Protein AF-A0A8H5GUL9-F1 (afdb_monomer_lite)

Radius of gyration: 22.12 Å; chains: 1; bounding box: 79×26×54 Å

Secondary structure (DSSP, 8-state):
----PPPPPP-----HHHHHHHHHHHHHHHHHHHHHHHHHHHHHHHH-TTS-HHHHHHHHHHHHHHHHHHHHHHHHHHHHHHHHHT--TT-HHHHHHHHHHHHHHHHHHHHHHHHHHHHHHHHHHHHT--

Foldseek 3Di:
DDDDDDDDDDPPDPPVLPVVLVVLVVVLVVLLVVLVVLLVLLVVLCPDPLQDPVLNVLSVVLNVVSVVLNVLSVVLSVQLNVLSVPDDVVCVVVSVVSNVVSVVSNVVSVVSNVVSVVSSVVSVVVSVVD

Sequence (130 aa):
MSNVVPGPPFPSEDEPGSSSLSKIQSAEAGYNAICTQALDTIRTFLDQPELDASGRDELRRIFPMIEEQRDKILAAVAEAADTLESEDPKETAASNQAYMDTLNKFTETVQELDKHLMVLTEVVARSRTV

pLDDT: mean 72.21, std 14.22, range [39.81, 89.44]

Organism: NCBI:txid182062

Structure (mmCIF, N/CA/C/O backbone):
data_AF-A0A8H5GUL9-F1
#
_entry.id   AF-A0A8H5GUL9-F1
#
loop_
_atom_site.group_PDB
_atom_site.id
_atom_site.type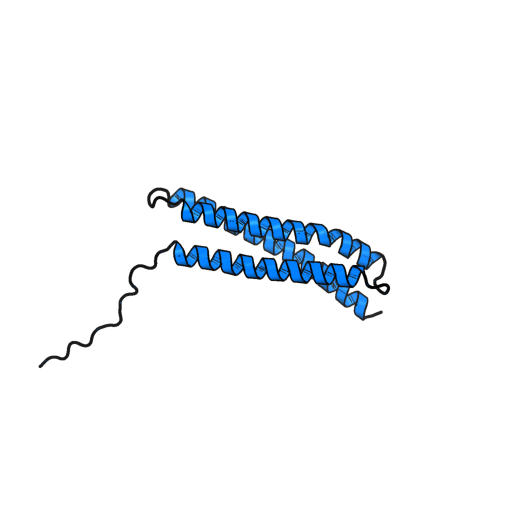_symbol
_atom_site.label_atom_id
_atom_site.label_alt_id
_atom_site.label_comp_id
_atom_site.label_asym_id
_atom_site.label_entity_id
_atom_site.label_seq_id
_atom_site.pdbx_PDB_ins_code
_atom_site.Cartn_x
_atom_site.Cartn_y
_atom_site.Cartn_z
_atom_site.occupancy
_atom_site.B_iso_or_equiv
_atom_site.auth_seq_id
_atom_site.auth_comp_id
_atom_site.auth_asym_id
_atom_site.auth_atom_id
_atom_site.pdbx_PDB_model_num
ATOM 1 N N . MET A 1 1 ? 61.966 -16.864 -10.738 1.00 42.00 1 MET A N 1
ATOM 2 C CA . MET A 1 1 ? 60.624 -17.455 -10.558 1.00 42.00 1 MET A CA 1
ATOM 3 C C . MET A 1 1 ? 59.737 -16.353 -10.000 1.00 42.00 1 MET A C 1
ATOM 5 O O . MET A 1 1 ? 59.867 -16.042 -8.825 1.00 42.00 1 MET A O 1
ATOM 9 N N . SER A 1 2 ? 58.959 -15.677 -10.848 1.00 41.12 2 SER A N 1
ATOM 10 C CA . SER A 1 2 ? 58.078 -14.579 -10.428 1.00 41.12 2 SER A CA 1
ATOM 11 C C . SER A 1 2 ? 56.661 -15.123 -10.285 1.00 41.12 2 SER A C 1
ATOM 13 O O . SER A 1 2 ? 56.060 -15.525 -11.278 1.00 41.12 2 SER A O 1
ATOM 15 N N . ASN A 1 3 ? 56.160 -15.173 -9.050 1.00 48.09 3 ASN A N 1
ATOM 16 C CA . ASN A 1 3 ? 54.764 -15.485 -8.765 1.00 48.09 3 ASN A CA 1
ATOM 17 C C . ASN A 1 3 ? 53.896 -14.330 -9.272 1.00 48.09 3 ASN A C 1
ATOM 19 O O . ASN A 1 3 ? 53.927 -13.234 -8.716 1.00 48.09 3 ASN A O 1
ATOM 23 N N . VAL A 1 4 ? 53.131 -14.585 -10.330 1.00 48.53 4 VAL A N 1
ATOM 24 C CA . VAL A 1 4 ? 52.018 -13.730 -10.744 1.00 48.53 4 VAL A CA 1
ATOM 25 C C . VAL A 1 4 ? 50.885 -13.991 -9.757 1.00 48.53 4 VAL A C 1
ATOM 27 O O . VAL A 1 4 ? 50.300 -15.071 -9.749 1.00 48.53 4 VAL A O 1
ATOM 30 N N . VAL A 1 5 ? 50.616 -13.027 -8.881 1.00 53.84 5 VAL A N 1
ATOM 31 C CA . VAL A 1 5 ? 49.397 -13.019 -8.069 1.00 53.84 5 VAL A CA 1
ATOM 32 C C . VAL A 1 5 ? 48.242 -12.673 -9.016 1.00 53.84 5 VAL A C 1
ATOM 34 O O . VAL A 1 5 ? 48.307 -11.615 -9.645 1.00 53.84 5 VAL A O 1
ATOM 37 N N . PRO A 1 6 ? 47.210 -13.521 -9.174 1.00 51.44 6 PRO A N 1
ATOM 38 C CA . PRO A 1 6 ? 46.017 -13.124 -9.905 1.00 51.44 6 PRO A CA 1
ATOM 39 C C . PRO A 1 6 ? 45.343 -11.987 -9.131 1.00 51.44 6 PRO A C 1
ATOM 41 O O . PRO A 1 6 ? 44.997 -12.139 -7.958 1.00 51.44 6 PRO A O 1
ATOM 44 N N . GLY A 1 7 ? 45.226 -10.824 -9.774 1.00 48.34 7 GLY A N 1
ATOM 45 C CA . GLY A 1 7 ? 44.428 -9.718 -9.257 1.00 48.34 7 GLY A CA 1
ATOM 46 C C . GLY A 1 7 ? 42.967 -10.146 -9.071 1.00 48.34 7 GLY A C 1
ATOM 47 O O . GLY A 1 7 ? 42.533 -11.116 -9.702 1.00 48.34 7 GLY A O 1
ATOM 48 N N . PRO A 1 8 ? 42.208 -9.459 -8.199 1.00 47.50 8 PRO A N 1
ATOM 49 C CA . PRO A 1 8 ? 40.788 -9.736 -8.028 1.00 47.50 8 PRO A CA 1
ATOM 50 C C . PRO A 1 8 ? 40.080 -9.653 -9.389 1.00 47.50 8 PRO A C 1
ATOM 52 O O . PRO A 1 8 ? 40.475 -8.828 -10.221 1.00 47.50 8 PRO A O 1
ATOM 55 N N . PRO A 1 9 ? 39.067 -10.500 -9.640 1.00 50.81 9 PRO A N 1
ATOM 56 C CA . PRO A 1 9 ? 38.286 -10.398 -10.859 1.00 50.81 9 PRO A CA 1
ATOM 57 C C . PRO A 1 9 ? 37.734 -8.973 -10.945 1.00 50.81 9 PRO A C 1
ATOM 59 O O . PRO A 1 9 ? 37.133 -8.472 -9.993 1.00 50.81 9 PRO A O 1
ATOM 62 N N . PHE A 1 10 ? 37.965 -8.311 -12.080 1.00 45.03 10 PHE A N 1
ATOM 63 C CA . PHE A 1 10 ? 37.091 -7.216 -12.479 1.00 45.03 10 PHE A CA 1
ATOM 64 C C . PHE A 1 10 ? 35.661 -7.766 -12.413 1.00 45.03 10 PHE A C 1
ATOM 66 O O . PHE A 1 10 ? 35.462 -8.876 -12.918 1.00 45.03 10 PHE A O 1
ATOM 73 N N . PRO A 1 11 ? 34.693 -7.077 -11.781 1.00 46.19 11 PRO A N 1
ATOM 74 C CA . PRO A 1 11 ? 33.301 -7.461 -11.933 1.00 46.19 11 PRO A CA 1
ATOM 75 C C . PRO A 1 11 ? 33.003 -7.416 -13.431 1.00 46.19 11 PRO A C 1
ATOM 77 O O . PRO A 1 11 ? 33.013 -6.357 -14.061 1.00 46.19 11 PRO A O 1
ATOM 80 N N . SER A 1 12 ? 32.903 -8.612 -14.008 1.00 43.09 12 SER A N 1
ATOM 81 C CA . SER A 1 12 ? 32.411 -8.841 -15.350 1.00 43.09 12 SER A CA 1
ATOM 82 C C . SER A 1 12 ? 31.042 -8.196 -15.431 1.00 43.09 12 SER A C 1
ATOM 84 O O . SER A 1 12 ? 30.209 -8.489 -14.582 1.00 43.09 12 SER A O 1
ATOM 86 N N . GLU A 1 13 ? 30.888 -7.304 -16.409 1.00 44.28 13 GLU A N 1
ATOM 87 C CA . GLU A 1 13 ? 29.625 -6.899 -17.027 1.00 44.28 13 GLU A CA 1
ATOM 88 C C . GLU A 1 13 ? 28.405 -7.117 -16.122 1.00 44.28 13 GLU A C 1
ATOM 90 O O . GLU A 1 13 ? 27.698 -8.115 -16.233 1.00 44.28 13 GLU A O 1
ATOM 95 N N . ASP A 1 14 ? 28.182 -6.171 -15.203 1.00 39.81 14 ASP A N 1
ATOM 96 C CA . ASP A 1 14 ? 26.875 -5.980 -14.581 1.00 39.81 14 ASP A CA 1
ATOM 97 C C . ASP A 1 14 ? 25.871 -5.792 -15.724 1.00 39.81 14 ASP A C 1
ATOM 99 O O . ASP A 1 14 ? 25.822 -4.728 -16.341 1.00 39.81 14 ASP A O 1
ATOM 103 N N . GLU A 1 15 ? 25.107 -6.839 -16.038 1.00 40.50 15 GLU A N 1
ATOM 104 C CA . GLU A 1 15 ? 23.898 -6.738 -16.846 1.00 40.50 15 GLU A CA 1
ATOM 105 C C . GLU A 1 15 ? 22.971 -5.708 -16.175 1.00 40.50 15 GLU A C 1
ATOM 107 O O . GLU A 1 15 ? 22.411 -5.985 -15.106 1.00 40.50 15 GLU A O 1
ATOM 112 N N . PRO A 1 16 ? 22.773 -4.513 -16.760 1.00 44.47 16 PRO A N 1
ATOM 113 C CA . PRO A 1 16 ? 22.034 -3.443 -16.092 1.00 44.47 16 PRO A CA 1
ATOM 114 C C . PRO A 1 16 ? 20.527 -3.743 -15.964 1.00 44.47 16 PRO A C 1
ATOM 116 O O . PRO A 1 16 ? 19.847 -3.141 -15.127 1.00 44.47 16 PRO A O 1
ATOM 119 N N . GLY A 1 17 ? 20.006 -4.704 -16.738 1.00 42.62 17 GLY A N 1
ATOM 120 C CA . GLY A 1 17 ? 18.596 -5.107 -16.717 1.00 42.62 17 GLY A CA 1
ATOM 121 C C . GLY A 1 17 ? 18.233 -6.054 -15.567 1.00 42.62 17 GLY A C 1
ATOM 122 O O . GLY A 1 17 ? 17.243 -5.833 -14.870 1.00 42.62 17 GLY A O 1
ATOM 123 N N . SER A 1 18 ? 19.065 -7.065 -15.295 1.00 46.50 18 SER A N 1
ATOM 124 C CA . SER A 1 18 ? 18.725 -8.154 -14.359 1.00 46.50 18 SER A CA 1
ATOM 125 C C . SER A 1 18 ? 18.687 -7.693 -12.889 1.00 46.50 18 SER A C 1
ATOM 127 O O . SER A 1 18 ? 17.800 -8.069 -12.115 1.00 46.50 18 SER A O 1
ATOM 129 N N . SER A 1 19 ? 19.586 -6.776 -12.509 1.00 55.94 19 SER A N 1
ATOM 130 C CA . SER A 1 19 ? 19.642 -6.195 -11.155 1.00 55.94 19 SER A CA 1
ATOM 131 C C . SER A 1 19 ? 18.525 -5.184 -10.861 1.00 55.94 19 SER A C 1
ATOM 133 O O . SER A 1 19 ? 18.147 -5.014 -9.700 1.00 55.94 19 SER A O 1
ATOM 135 N N . SER A 1 20 ? 18.002 -4.494 -11.876 1.00 63.16 20 SER A N 1
ATOM 136 C CA . SER A 1 20 ? 16.969 -3.458 -11.706 1.00 63.16 20 SER A CA 1
ATOM 137 C C . SER A 1 20 ? 15.574 -4.079 -11.596 1.00 63.16 20 SER A C 1
ATOM 139 O O . SER A 1 20 ? 14.813 -3.738 -10.689 1.00 63.16 20 SER A O 1
ATOM 141 N N . LEU A 1 21 ? 15.293 -5.082 -12.431 1.00 64.25 21 LEU A N 1
ATOM 142 C CA . LEU A 1 21 ? 14.034 -5.830 -12.433 1.00 64.25 21 LEU A CA 1
ATOM 143 C C . LEU A 1 21 ? 13.849 -6.609 -11.118 1.00 64.25 21 LEU A C 1
ATOM 145 O O . LEU A 1 21 ? 12.814 -6.497 -10.460 1.00 64.25 21 LEU A O 1
ATOM 149 N N . SER A 1 22 ? 14.910 -7.275 -10.649 1.00 66.00 22 SER A N 1
ATOM 150 C CA . SER A 1 22 ? 14.918 -7.990 -9.364 1.00 66.00 22 SER A CA 1
ATOM 151 C C . SER A 1 22 ? 14.613 -7.078 -8.165 1.00 66.00 22 SER A C 1
ATOM 153 O O . SER A 1 22 ? 13.949 -7.495 -7.212 1.00 66.00 22 SER A O 1
ATOM 155 N N . LYS A 1 23 ? 15.072 -5.817 -8.190 1.00 67.75 23 LYS A N 1
ATOM 156 C CA . LYS A 1 23 ? 14.799 -4.832 -7.127 1.00 67.75 23 LYS A CA 1
ATOM 157 C C . LYS A 1 23 ? 13.345 -4.372 -7.139 1.00 67.75 23 LYS A C 1
ATOM 159 O O . LYS A 1 23 ? 12.747 -4.267 -6.071 1.00 67.75 23 LYS A O 1
ATOM 164 N N . ILE A 1 24 ? 12.780 -4.134 -8.320 1.00 65.56 24 ILE A N 1
ATOM 165 C CA . ILE A 1 24 ? 11.382 -3.713 -8.469 1.00 65.56 24 ILE A CA 1
ATOM 166 C C . ILE A 1 24 ? 10.429 -4.841 -8.066 1.00 65.56 24 ILE A C 1
ATOM 168 O O . ILE A 1 24 ? 9.515 -4.600 -7.285 1.00 65.56 24 ILE A O 1
ATOM 172 N N . GLN A 1 25 ? 10.689 -6.079 -8.492 1.00 69.50 25 GLN A N 1
ATOM 173 C CA . GLN A 1 25 ? 9.906 -7.253 -8.081 1.00 69.50 25 GLN A CA 1
ATOM 174 C C . GLN A 1 25 ? 10.019 -7.536 -6.576 1.00 69.50 25 GLN A C 1
ATOM 176 O O . GLN A 1 25 ? 9.046 -7.904 -5.919 1.00 69.50 25 GLN A O 1
ATOM 181 N N . SER A 1 26 ? 11.200 -7.328 -5.984 1.00 74.31 26 SER A N 1
ATOM 182 C CA . SER A 1 26 ? 11.359 -7.449 -4.528 1.00 74.31 26 SER A CA 1
ATOM 183 C C . SER A 1 26 ? 10.563 -6.375 -3.781 1.00 74.31 26 SER A C 1
ATOM 185 O O . SER A 1 26 ? 9.961 -6.659 -2.744 1.00 74.31 26 SER A O 1
ATOM 187 N N . ALA A 1 27 ? 10.539 -5.146 -4.306 1.00 69.25 27 ALA A N 1
ATOM 188 C CA . ALA A 1 27 ? 9.743 -4.063 -3.745 1.00 69.25 27 ALA A CA 1
ATOM 189 C C . ALA A 1 27 ? 8.238 -4.354 -3.874 1.00 69.25 27 ALA A C 1
ATOM 191 O O . ALA A 1 27 ? 7.513 -4.207 -2.894 1.00 69.25 27 ALA A O 1
ATOM 192 N N . GLU A 1 28 ? 7.785 -4.848 -5.030 1.00 76.50 28 GLU A N 1
ATOM 193 C CA . GLU A 1 28 ? 6.413 -5.311 -5.269 1.00 76.50 28 GLU A CA 1
ATOM 194 C C . GLU A 1 28 ? 5.955 -6.308 -4.206 1.00 76.50 28 GLU A C 1
ATOM 196 O O . GLU A 1 28 ? 4.943 -6.082 -3.545 1.00 76.50 28 GLU A O 1
ATOM 201 N N . ALA A 1 29 ? 6.724 -7.380 -3.992 1.00 78.88 29 ALA A N 1
ATOM 202 C CA . ALA A 1 29 ? 6.393 -8.401 -3.007 1.00 78.88 29 ALA A CA 1
ATOM 203 C C . ALA A 1 29 ? 6.283 -7.811 -1.590 1.00 78.88 29 ALA A C 1
ATOM 205 O O . ALA A 1 29 ? 5.365 -8.155 -0.842 1.00 78.88 29 ALA A O 1
ATOM 206 N N . GLY A 1 30 ? 7.182 -6.884 -1.238 1.00 78.81 30 GLY A N 1
ATOM 207 C CA . GLY A 1 30 ? 7.152 -6.168 0.036 1.00 78.81 30 GLY A CA 1
ATOM 208 C C . GLY A 1 30 ? 5.894 -5.314 0.210 1.00 78.81 30 GLY A C 1
ATOM 209 O O . GLY A 1 30 ? 5.186 -5.455 1.208 1.00 78.81 30 GLY A O 1
ATOM 210 N N . TYR A 1 31 ? 5.572 -4.463 -0.766 1.00 77.56 31 TYR A N 1
ATOM 211 C CA . TYR A 1 31 ? 4.389 -3.600 -0.697 1.00 77.56 31 TYR A CA 1
ATOM 212 C C . TYR A 1 31 ? 3.084 -4.383 -0.789 1.00 77.56 31 TYR A C 1
ATOM 214 O O . TYR A 1 31 ? 2.138 -4.076 -0.067 1.00 77.56 31 TYR A O 1
ATOM 222 N N . ASN A 1 32 ? 3.039 -5.438 -1.599 1.00 82.06 32 ASN A N 1
ATOM 223 C CA . ASN A 1 32 ? 1.891 -6.330 -1.667 1.00 82.06 32 ASN A CA 1
ATOM 224 C C . ASN A 1 32 ? 1.630 -7.003 -0.308 1.00 82.06 32 ASN A C 1
ATOM 226 O O . ASN A 1 32 ? 0.485 -7.052 0.151 1.00 82.06 32 ASN A O 1
ATOM 230 N N . ALA A 1 33 ? 2.683 -7.453 0.384 1.00 85.19 33 ALA A N 1
ATOM 231 C CA . ALA A 1 33 ? 2.564 -8.001 1.733 1.00 85.19 33 ALA A CA 1
ATOM 232 C C . ALA A 1 33 ? 2.056 -6.954 2.741 1.00 85.19 33 ALA A C 1
ATOM 234 O O . ALA A 1 33 ? 1.145 -7.256 3.513 1.00 85.19 33 ALA A O 1
ATOM 235 N N . ILE A 1 34 ? 2.576 -5.720 2.696 1.00 82.75 34 ILE A N 1
ATOM 236 C CA . ILE A 1 34 ? 2.136 -4.613 3.564 1.00 82.75 34 ILE A CA 1
ATOM 237 C C . ILE A 1 34 ? 0.657 -4.286 3.325 1.00 82.75 34 ILE A C 1
ATOM 239 O O . ILE A 1 34 ? -0.123 -4.248 4.277 1.00 82.75 34 ILE A O 1
ATOM 243 N N . CYS A 1 35 ? 0.245 -4.095 2.067 1.00 84.12 35 CYS A N 1
ATOM 244 C CA . CYS A 1 35 ? -1.151 -3.825 1.723 1.00 84.12 35 CYS A CA 1
ATOM 245 C C . CYS A 1 35 ? -2.063 -4.970 2.166 1.00 84.12 35 CYS A C 1
ATOM 247 O O . CYS A 1 35 ? -3.115 -4.730 2.752 1.00 84.12 35 CYS A O 1
ATOM 249 N N . THR A 1 36 ? -1.654 -6.219 1.936 1.00 87.88 36 THR A N 1
ATOM 250 C CA . THR A 1 36 ? -2.423 -7.398 2.353 1.00 87.88 36 THR A CA 1
ATOM 251 C C . THR A 1 36 ? -2.595 -7.436 3.869 1.00 87.88 36 THR A C 1
ATOM 253 O O . THR A 1 36 ? -3.712 -7.609 4.350 1.00 87.88 36 THR A O 1
ATOM 256 N N . GLN A 1 37 ? -1.521 -7.206 4.628 1.00 87.75 37 GLN A N 1
ATOM 257 C CA . GLN A 1 37 ? -1.573 -7.161 6.088 1.00 87.75 37 GLN A CA 1
ATOM 258 C C . GLN A 1 37 ? -2.457 -6.014 6.598 1.00 87.75 37 GLN A C 1
ATOM 260 O O . GLN A 1 37 ? -3.204 -6.187 7.563 1.00 87.75 37 GLN A O 1
ATOM 265 N N . ALA A 1 38 ? -2.410 -4.851 5.948 1.00 84.25 38 ALA A N 1
ATOM 266 C CA . ALA A 1 38 ? -3.246 -3.709 6.294 1.00 84.25 38 ALA A CA 1
ATOM 267 C C . ALA A 1 38 ? -4.732 -3.981 6.029 1.00 84.25 38 ALA A C 1
ATOM 269 O O . ALA A 1 38 ? -5.564 -3.731 6.899 1.00 84.25 38 ALA A O 1
ATOM 270 N N . LEU A 1 39 ? -5.070 -4.552 4.869 1.00 88.94 39 LEU A N 1
ATOM 271 C CA . LEU A 1 39 ? -6.441 -4.944 4.529 1.00 88.94 39 LEU A CA 1
ATOM 272 C C . LEU A 1 39 ? -6.977 -6.018 5.485 1.00 88.94 39 LEU A C 1
ATOM 274 O O . LEU A 1 39 ? -8.131 -5.940 5.907 1.00 88.94 39 LEU A O 1
ATOM 278 N N . ASP A 1 40 ? -6.146 -6.992 5.861 1.00 89.44 40 ASP A N 1
ATOM 279 C CA . ASP A 1 40 ? -6.505 -8.035 6.828 1.00 89.44 40 ASP A CA 1
ATOM 280 C C . ASP A 1 40 ? -6.735 -7.462 8.235 1.00 89.44 40 ASP A C 1
ATOM 282 O O . ASP A 1 40 ? -7.726 -7.776 8.901 1.00 89.44 40 ASP A O 1
ATOM 286 N N . THR A 1 41 ? -5.883 -6.517 8.643 1.00 86.12 41 THR A N 1
ATOM 287 C CA . THR A 1 41 ? -6.055 -5.761 9.889 1.00 86.12 41 THR A CA 1
ATOM 288 C C . THR A 1 41 ? -7.381 -5.006 9.870 1.00 86.12 41 THR A C 1
ATOM 290 O O . THR A 1 41 ? -8.171 -5.130 10.803 1.00 86.12 41 THR A O 1
ATOM 293 N N . ILE A 1 42 ? -7.678 -4.276 8.791 1.00 87.19 42 ILE A N 1
ATOM 294 C CA . ILE A 1 42 ? -8.938 -3.539 8.657 1.00 87.19 42 ILE A CA 1
ATOM 295 C C . ILE A 1 42 ? -10.141 -4.480 8.747 1.00 87.19 42 ILE A C 1
ATOM 297 O O . ILE A 1 42 ? -11.081 -4.174 9.477 1.00 87.19 42 ILE A O 1
ATOM 301 N N . ARG A 1 43 ? -10.116 -5.627 8.055 1.00 87.94 43 ARG A N 1
ATOM 302 C CA . ARG A 1 43 ? -11.184 -6.638 8.144 1.00 87.94 43 ARG A CA 1
ATOM 303 C C . ARG A 1 43 ? -11.385 -7.103 9.578 1.00 87.94 43 ARG A C 1
ATOM 305 O O . ARG A 1 43 ? -12.496 -7.022 10.085 1.00 87.94 43 ARG A O 1
ATOM 312 N N . THR A 1 44 ? -10.298 -7.478 10.249 1.00 87.75 44 THR A N 1
ATOM 313 C CA . THR A 1 44 ? -10.335 -7.909 11.650 1.00 87.75 44 THR A CA 1
ATOM 314 C C . THR A 1 44 ? -10.995 -6.856 12.539 1.00 87.75 44 THR A C 1
ATOM 316 O O . THR A 1 44 ? -11.879 -7.187 13.320 1.00 87.75 44 THR A O 1
ATOM 319 N N . PHE A 1 45 ? -10.618 -5.582 12.401 1.00 83.81 45 PHE A N 1
ATOM 320 C CA . PHE A 1 45 ? -11.195 -4.495 13.194 1.00 83.81 45 PHE A CA 1
ATOM 321 C C . PHE A 1 45 ? -12.650 -4.172 12.830 1.00 83.81 45 PHE A C 1
ATOM 323 O O . PHE A 1 45 ? -13.436 -3.838 13.713 1.00 83.81 45 PHE A O 1
ATOM 330 N N . LEU A 1 46 ? -13.039 -4.288 11.558 1.00 85.50 46 LEU A N 1
ATOM 331 C CA . LEU A 1 46 ? -14.429 -4.103 11.128 1.00 85.50 46 LEU A CA 1
ATOM 332 C C . LEU A 1 46 ? -15.365 -5.191 11.676 1.00 85.50 46 LEU A C 1
ATOM 334 O O . LEU A 1 46 ? -16.539 -4.900 11.917 1.00 85.50 46 LEU A O 1
ATOM 338 N N . ASP A 1 47 ? -14.848 -6.403 11.891 1.00 85.88 47 ASP A N 1
ATOM 339 C CA . ASP A 1 47 ? -15.552 -7.512 12.544 1.00 85.88 47 ASP A CA 1
ATOM 340 C C . ASP A 1 47 ? -15.591 -7.384 14.081 1.00 85.88 47 ASP A C 1
ATOM 342 O O . ASP A 1 47 ? -16.384 -8.067 14.735 1.00 85.88 47 ASP A O 1
ATOM 346 N N . GLN A 1 48 ? -14.794 -6.490 14.686 1.00 81.69 48 GLN A N 1
ATOM 347 C CA . GLN A 1 48 ? -14.828 -6.277 16.133 1.00 81.69 48 GLN A CA 1
ATOM 348 C C . GLN A 1 48 ? -16.023 -5.405 16.559 1.00 81.69 48 GLN A C 1
ATOM 350 O O . GLN A 1 48 ? -16.197 -4.283 16.074 1.00 81.69 48 GLN A O 1
ATOM 355 N N . PRO A 1 49 ? -16.840 -5.868 17.525 1.00 72.62 49 PRO A N 1
ATOM 356 C CA . PRO A 1 49 ? -17.996 -5.113 18.004 1.00 72.62 49 PRO A CA 1
ATOM 357 C C . PRO A 1 49 ? -17.608 -3.868 18.817 1.00 72.62 49 PRO A C 1
ATOM 359 O O . PRO A 1 49 ? -18.409 -2.938 18.910 1.00 72.62 49 PRO A O 1
ATOM 362 N N . GLU A 1 50 ? -16.392 -3.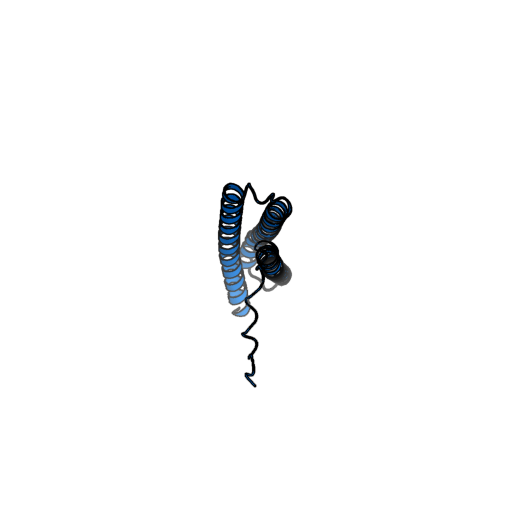854 19.370 1.00 74.25 50 GLU A N 1
ATOM 363 C CA . GLU A 1 50 ? -15.836 -2.813 20.249 1.00 74.25 50 GLU A CA 1
ATOM 364 C C . GLU A 1 50 ? -15.352 -1.578 19.478 1.00 74.25 50 GLU A C 1
ATOM 366 O O . GLU A 1 50 ? -15.098 -0.534 20.068 1.00 74.25 50 GLU A O 1
ATOM 371 N N . LEU A 1 51 ? -15.259 -1.663 18.147 1.00 77.75 51 LEU A N 1
ATOM 372 C CA . LEU A 1 51 ? -14.832 -0.539 17.330 1.00 77.75 51 LEU A CA 1
ATOM 373 C C . LEU A 1 51 ? -15.940 0.522 17.247 1.00 77.75 51 LEU A C 1
ATOM 375 O O . LEU A 1 51 ? -17.040 0.260 16.744 1.00 77.75 51 LEU A O 1
ATOM 379 N N . ASP A 1 52 ? -15.642 1.743 17.683 1.00 81.12 52 ASP A N 1
ATOM 380 C CA . ASP A 1 52 ? -16.558 2.880 17.588 1.00 81.12 52 ASP A CA 1
ATOM 381 C C . ASP A 1 52 ? -17.020 3.142 16.145 1.00 81.12 52 ASP A C 1
ATOM 383 O O . ASP A 1 52 ? -16.314 2.856 15.173 1.00 81.12 52 ASP A O 1
ATOM 387 N N . ALA A 1 53 ? -18.207 3.740 15.987 1.00 83.56 53 ALA A N 1
ATOM 388 C CA . ALA A 1 53 ? -18.775 4.054 14.672 1.00 83.56 53 ALA A CA 1
ATOM 389 C C . ALA A 1 53 ? -17.826 4.912 13.811 1.00 83.56 53 ALA A C 1
ATOM 391 O O . ALA A 1 53 ? -17.620 4.601 12.642 1.00 83.56 53 ALA A O 1
ATOM 392 N N . SER A 1 54 ? -17.172 5.915 14.416 1.00 81.44 54 SER A N 1
ATOM 393 C CA . SER A 1 54 ? -16.183 6.762 13.730 1.00 81.44 54 SER A CA 1
ATOM 394 C C . SER A 1 54 ? -14.988 5.956 13.220 1.00 81.44 54 SER A C 1
ATOM 396 O O . SER A 1 54 ? -14.566 6.147 12.084 1.00 81.44 54 SER A O 1
ATOM 398 N N . GLY A 1 55 ? -14.472 5.025 14.032 1.00 82.38 55 GLY A N 1
ATOM 399 C CA . GLY A 1 55 ? -13.386 4.137 13.622 1.00 82.38 55 GLY A CA 1
ATOM 400 C C . GLY A 1 55 ? -13.816 3.241 12.464 1.00 82.38 55 GLY A C 1
ATOM 401 O O . GLY A 1 55 ? -13.109 3.150 11.467 1.00 82.38 55 GLY A O 1
ATOM 402 N N . ARG A 1 56 ? -15.016 2.648 12.534 1.00 84.31 56 ARG A N 1
ATOM 403 C CA . ARG A 1 56 ? -15.573 1.831 11.442 1.00 84.31 56 ARG A CA 1
ATOM 404 C C . ARG A 1 56 ? -15.743 2.605 10.139 1.00 84.31 56 ARG A C 1
ATOM 406 O O . ARG A 1 56 ? -15.438 2.051 9.085 1.00 84.31 56 ARG A O 1
ATOM 413 N N . ASP A 1 57 ? -16.221 3.844 10.189 1.00 87.00 57 ASP A N 1
ATOM 414 C CA . ASP A 1 57 ? -16.379 4.672 8.990 1.00 87.00 57 ASP A CA 1
ATOM 415 C C . ASP A 1 57 ? -15.022 5.069 8.386 1.00 87.00 57 ASP A C 1
ATOM 417 O O . ASP A 1 57 ? -14.851 4.979 7.168 1.00 87.00 57 ASP A O 1
ATOM 421 N N . GLU A 1 58 ? -14.026 5.418 9.212 1.00 85.06 58 GLU A N 1
ATOM 422 C CA . GLU A 1 58 ? -12.644 5.646 8.757 1.00 85.06 58 GLU A CA 1
ATOM 423 C C . GLU A 1 58 ? -12.057 4.385 8.108 1.00 85.06 58 GLU A C 1
ATOM 425 O O . GLU A 1 58 ? -11.544 4.457 6.991 1.00 85.06 58 GLU A O 1
ATOM 430 N N . LEU A 1 59 ? -12.203 3.219 8.747 1.00 85.75 59 LEU A N 1
ATOM 431 C CA . LEU A 1 59 ? -11.735 1.935 8.221 1.00 85.75 59 LEU A CA 1
ATOM 432 C C . LEU A 1 59 ? -12.400 1.567 6.889 1.00 85.75 59 LEU A C 1
ATOM 434 O O . LEU A 1 59 ? -11.714 1.184 5.942 1.00 85.75 59 LEU A O 1
ATOM 438 N N . ARG A 1 60 ? -13.724 1.728 6.778 1.00 87.62 60 ARG A N 1
ATOM 439 C CA . ARG A 1 60 ? -14.465 1.506 5.524 1.00 87.62 60 ARG A CA 1
ATOM 440 C C . ARG A 1 60 ? -14.048 2.465 4.419 1.00 87.62 60 ARG A C 1
ATOM 442 O O . ARG A 1 60 ? -14.114 2.093 3.252 1.00 87.62 60 ARG A O 1
ATOM 449 N N . ARG A 1 61 ? -13.630 3.681 4.774 1.00 87.75 61 ARG A N 1
ATOM 450 C CA . ARG A 1 61 ? -13.128 4.669 3.820 1.00 87.75 61 ARG A CA 1
ATOM 451 C C . ARG A 1 61 ? -11.734 4.311 3.313 1.00 87.75 61 ARG A C 1
ATOM 453 O O . ARG A 1 61 ? -11.512 4.399 2.112 1.00 87.75 61 ARG A O 1
ATOM 460 N N . ILE A 1 62 ? -10.809 3.919 4.192 1.00 86.12 62 ILE A N 1
ATOM 461 C CA . ILE A 1 62 ? -9.421 3.620 3.796 1.00 86.12 62 ILE A CA 1
ATOM 462 C C . ILE A 1 62 ? -9.260 2.233 3.164 1.00 86.12 62 ILE A C 1
ATOM 464 O O . ILE A 1 62 ? -8.329 2.044 2.390 1.00 86.12 62 ILE A O 1
ATOM 468 N N . PHE A 1 63 ? -10.156 1.278 3.446 1.00 87.38 63 PHE A N 1
ATOM 469 C CA . PHE A 1 63 ? -10.104 -0.076 2.882 1.00 87.38 63 PHE A CA 1
ATOM 470 C C . PHE A 1 63 ? -9.998 -0.094 1.345 1.00 87.38 63 PHE A C 1
ATOM 472 O O . PHE A 1 63 ? -9.004 -0.615 0.839 1.00 87.38 63 PHE A O 1
ATOM 479 N N . PRO A 1 64 ? -10.938 0.505 0.583 1.00 88.19 64 PRO A N 1
ATOM 480 C CA . PRO A 1 64 ? -10.836 0.533 -0.874 1.00 88.19 64 PRO A CA 1
ATOM 481 C C . PRO A 1 64 ? -9.644 1.365 -1.360 1.00 88.19 64 PRO A C 1
ATOM 483 O O . PRO A 1 64 ? -9.110 1.083 -2.423 1.00 88.19 64 PRO A O 1
ATOM 486 N N . MET A 1 65 ? -9.189 2.356 -0.582 1.00 87.62 65 MET A N 1
ATOM 487 C CA . MET A 1 65 ? -8.023 3.164 -0.952 1.00 87.62 65 MET A CA 1
ATOM 488 C C . MET A 1 65 ? -6.740 2.328 -0.893 1.00 87.62 65 MET A C 1
ATOM 490 O O . MET A 1 65 ? -5.965 2.354 -1.837 1.00 87.62 65 MET A O 1
ATOM 494 N N . ILE A 1 66 ? -6.529 1.541 0.167 1.00 84.56 66 ILE A N 1
ATOM 495 C CA . ILE A 1 66 ? -5.363 0.646 0.287 1.00 84.56 66 ILE A CA 1
ATOM 496 C C . ILE A 1 66 ? -5.402 -0.459 -0.777 1.00 84.56 66 ILE A C 1
ATOM 498 O O . ILE A 1 66 ? -4.357 -0.816 -1.321 1.00 84.56 66 ILE A O 1
ATOM 502 N N . GLU A 1 67 ? -6.591 -0.978 -1.099 1.00 87.56 67 GLU A N 1
ATOM 503 C CA . GLU A 1 67 ? -6.767 -1.944 -2.190 1.00 87.56 67 GLU A CA 1
ATOM 504 C C . GLU A 1 67 ? -6.375 -1.329 -3.543 1.00 87.56 67 GLU A C 1
ATOM 506 O O . GLU A 1 67 ? -5.547 -1.896 -4.254 1.00 87.56 67 GLU A O 1
ATOM 511 N N . GLU A 1 68 ? -6.853 -0.116 -3.838 1.00 87.50 68 GLU A N 1
ATOM 512 C CA . GLU A 1 68 ? -6.490 0.624 -5.049 1.00 87.50 68 GLU A CA 1
ATOM 513 C C . GLU A 1 68 ? -4.981 0.915 -5.119 1.00 87.50 68 GLU A C 1
ATOM 515 O O . GLU A 1 68 ? -4.373 0.742 -6.176 1.00 87.50 68 GLU A O 1
ATOM 520 N N . GLN A 1 69 ? -4.345 1.310 -4.007 1.00 82.44 69 GLN A N 1
ATOM 521 C CA . GLN A 1 69 ? -2.895 1.538 -3.986 1.00 82.44 69 GLN A CA 1
ATOM 522 C C . GLN A 1 69 ? -2.114 0.246 -4.251 1.00 82.44 69 GLN A C 1
ATOM 524 O O . GLN A 1 69 ? -1.138 0.269 -4.998 1.00 82.44 69 GLN A O 1
ATOM 529 N N . ARG A 1 70 ? -2.542 -0.897 -3.695 1.00 84.62 70 ARG A N 1
ATOM 530 C CA 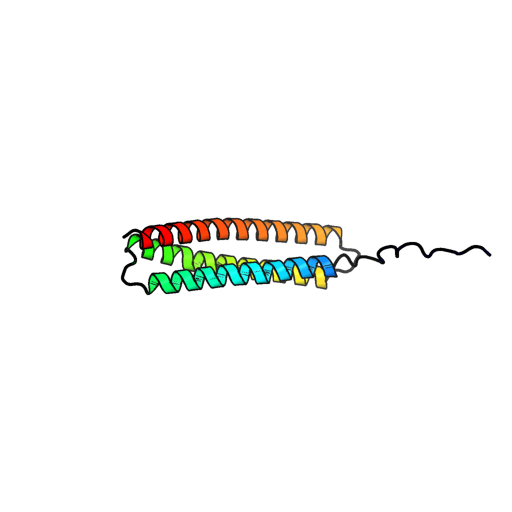. ARG A 1 70 ? -1.922 -2.198 -3.996 1.00 84.62 70 ARG A CA 1
ATOM 531 C C . ARG A 1 70 ? -1.979 -2.490 -5.491 1.00 84.62 70 ARG A C 1
ATOM 533 O O . ARG A 1 70 ? -0.955 -2.823 -6.078 1.00 84.62 70 ARG A O 1
ATOM 540 N N . ASP A 1 71 ? -3.150 -2.347 -6.101 1.00 86.12 71 ASP A N 1
ATOM 541 C CA . ASP A 1 71 ? -3.330 -2.663 -7.517 1.00 86.12 71 ASP A CA 1
ATOM 542 C C . ASP A 1 71 ? -2.525 -1.703 -8.413 1.00 86.12 71 ASP A C 1
ATOM 544 O O . ASP A 1 71 ? -1.921 -2.143 -9.391 1.00 86.12 71 ASP A O 1
ATOM 548 N N . LYS A 1 72 ? -2.408 -0.420 -8.038 1.00 83.69 72 LYS A N 1
ATOM 549 C CA . LYS A 1 72 ? -1.513 0.544 -8.705 1.00 83.69 72 LYS A CA 1
ATOM 550 C C . LYS A 1 72 ? -0.039 0.158 -8.597 1.00 83.69 72 LYS A C 1
ATOM 552 O O . LYS A 1 72 ? 0.678 0.267 -9.588 1.00 83.69 72 LYS A O 1
ATOM 557 N N . ILE A 1 73 ? 0.416 -0.300 -7.427 1.00 79.94 73 ILE A N 1
ATOM 558 C CA . ILE A 1 73 ? 1.797 -0.767 -7.231 1.00 79.94 73 ILE A CA 1
ATOM 559 C C . ILE A 1 73 ? 2.082 -1.976 -8.128 1.00 79.94 73 ILE A C 1
ATOM 561 O O . ILE A 1 73 ? 3.090 -1.985 -8.831 1.00 79.94 73 ILE A O 1
ATOM 565 N N . LEU A 1 74 ? 1.181 -2.964 -8.143 1.00 81.50 74 LEU A N 1
ATOM 566 C CA . LEU A 1 74 ? 1.311 -4.156 -8.986 1.00 81.50 74 LEU A CA 1
ATOM 567 C C . LEU A 1 74 ? 1.332 -3.791 -10.477 1.00 81.50 74 LEU A C 1
ATOM 569 O O . LEU A 1 74 ? 2.169 -4.292 -11.224 1.00 81.50 74 LEU A O 1
ATOM 573 N N . ALA A 1 75 ? 0.455 -2.880 -10.906 1.00 84.25 75 ALA A N 1
ATOM 574 C CA . ALA A 1 75 ? 0.407 -2.412 -12.288 1.00 84.25 75 ALA A CA 1
ATOM 575 C C . ALA A 1 75 ? 1.682 -1.652 -12.692 1.00 84.25 75 ALA A C 1
ATOM 577 O O . ALA A 1 75 ? 2.222 -1.904 -13.766 1.00 84.25 75 ALA A O 1
ATOM 578 N N . ALA A 1 76 ? 2.196 -0.768 -11.830 1.00 76.56 76 ALA A N 1
ATOM 579 C CA . ALA A 1 76 ? 3.434 -0.032 -12.084 1.00 76.56 76 ALA A CA 1
ATOM 580 C C . ALA A 1 76 ? 4.642 -0.974 -12.207 1.00 76.56 76 ALA A C 1
ATOM 582 O O . ALA A 1 76 ? 5.493 -0.790 -13.073 1.00 76.56 76 ALA A O 1
ATOM 583 N N . VAL A 1 77 ? 4.704 -2.014 -11.374 1.00 75.56 77 VAL A N 1
ATOM 584 C CA . VAL A 1 77 ? 5.765 -3.026 -11.447 1.00 75.56 77 VAL A CA 1
ATOM 585 C C . VAL A 1 77 ? 5.658 -3.848 -12.731 1.00 75.56 77 VAL A C 1
ATOM 587 O O . VAL A 1 77 ? 6.674 -4.068 -13.387 1.00 75.56 77 VAL A O 1
ATOM 590 N N . ALA A 1 78 ? 4.448 -4.256 -13.122 1.00 77.44 78 ALA A N 1
ATOM 591 C CA . ALA A 1 78 ? 4.225 -4.968 -14.377 1.00 77.44 78 ALA A CA 1
ATOM 592 C C . ALA A 1 78 ? 4.621 -4.117 -15.599 1.00 77.44 78 ALA A C 1
ATOM 594 O O . ALA A 1 78 ? 5.293 -4.621 -16.493 1.00 77.44 78 ALA A O 1
ATOM 595 N N . GLU A 1 79 ? 4.279 -2.824 -15.608 1.00 76.69 79 GLU A N 1
ATOM 596 C CA . GLU A 1 79 ? 4.662 -1.875 -16.667 1.00 76.69 79 GLU A CA 1
ATOM 597 C C . GLU A 1 79 ? 6.188 -1.679 -16.731 1.00 76.69 79 GLU A C 1
ATOM 599 O O . GLU A 1 79 ? 6.773 -1.671 -17.815 1.00 76.69 79 GLU A O 1
ATOM 604 N N . ALA A 1 80 ? 6.863 -1.593 -15.577 1.00 71.56 80 ALA A N 1
ATOM 605 C CA . ALA A 1 80 ? 8.324 -1.530 -15.520 1.00 71.56 80 ALA A CA 1
ATOM 606 C C . ALA A 1 80 ? 8.989 -2.825 -16.014 1.00 71.56 80 ALA A C 1
ATOM 608 O O . ALA A 1 80 ? 10.007 -2.763 -16.701 1.00 71.56 80 ALA A O 1
ATOM 609 N N . ALA A 1 81 ? 8.430 -3.989 -15.672 1.00 71.44 81 ALA A N 1
ATOM 610 C CA . ALA A 1 81 ? 8.943 -5.281 -16.113 1.00 71.44 81 ALA A CA 1
ATOM 611 C C . ALA A 1 81 ? 8.798 -5.461 -17.633 1.00 71.44 81 ALA A C 1
ATOM 613 O O . ALA A 1 81 ? 9.762 -5.852 -18.283 1.00 71.44 81 ALA A O 1
ATOM 614 N N . ASP A 1 82 ? 7.641 -5.105 -18.201 1.00 73.31 82 ASP A N 1
ATOM 615 C CA . ASP A 1 82 ? 7.371 -5.174 -19.645 1.00 73.31 82 ASP A CA 1
ATOM 616 C C . ASP A 1 82 ? 8.296 -4.244 -20.450 1.00 73.31 82 ASP A C 1
ATOM 618 O O . ASP A 1 82 ? 8.854 -4.637 -21.477 1.00 73.31 82 ASP A O 1
ATOM 622 N N . THR A 1 83 ? 8.542 -3.038 -19.922 1.00 69.50 83 THR A N 1
ATOM 623 C CA . THR A 1 83 ? 9.466 -2.060 -20.516 1.00 69.50 83 THR A CA 1
ATOM 624 C C . THR A 1 83 ? 10.907 -2.585 -20.543 1.00 69.50 83 THR A C 1
ATOM 626 O O . THR A 1 83 ? 11.587 -2.458 -21.559 1.00 69.50 83 THR A O 1
ATOM 629 N N . LEU A 1 84 ? 11.364 -3.215 -19.454 1.00 65.94 84 LEU A N 1
ATOM 630 C CA . LEU A 1 84 ? 12.719 -3.771 -19.345 1.00 65.94 84 LEU A CA 1
ATOM 631 C C . LEU A 1 84 ? 12.914 -5.058 -20.163 1.00 65.94 84 LEU A C 1
ATOM 633 O O . LEU A 1 84 ? 14.015 -5.307 -20.647 1.00 65.94 84 LEU A O 1
ATOM 637 N N . GLU A 1 85 ? 11.875 -5.886 -20.309 1.00 65.81 85 GLU A N 1
ATOM 638 C CA . GLU A 1 85 ? 11.931 -7.124 -21.102 1.00 65.81 85 GLU A CA 1
ATOM 639 C C . GLU A 1 85 ? 11.884 -6.840 -22.617 1.00 65.81 85 GLU A C 1
ATOM 641 O O . GLU A 1 85 ? 12.456 -7.587 -23.412 1.00 65.81 85 GLU A O 1
ATOM 646 N N . SER A 1 86 ? 11.265 -5.723 -23.012 1.00 61.00 86 SER A N 1
ATOM 647 C CA . SER A 1 86 ? 11.135 -5.284 -24.408 1.00 61.00 86 SER A CA 1
ATOM 648 C C . SER A 1 86 ? 12.308 -4.429 -24.916 1.00 61.00 86 SER A C 1
ATOM 650 O O . SER A 1 86 ? 12.294 -4.009 -26.076 1.00 61.00 86 SER A O 1
ATOM 652 N N . GLU A 1 87 ? 13.319 -4.143 -24.087 1.00 54.00 87 GLU A N 1
ATOM 653 C CA . GLU A 1 87 ? 14.382 -3.200 -24.444 1.00 54.00 87 GLU A CA 1
ATOM 654 C C . GLU A 1 87 ? 15.384 -3.769 -25.467 1.00 54.00 87 GLU A C 1
ATOM 656 O O . GLU A 1 87 ? 16.288 -4.547 -25.155 1.00 54.00 87 GLU A O 1
ATOM 661 N N . ASP A 1 88 ? 15.276 -3.290 -26.710 1.00 56.00 88 ASP A N 1
ATOM 662 C CA . ASP A 1 88 ? 16.381 -3.273 -27.668 1.00 56.00 88 ASP A CA 1
ATOM 663 C C . ASP A 1 88 ? 17.410 -2.226 -27.176 1.00 56.00 88 ASP A C 1
ATOM 665 O O . ASP A 1 88 ? 17.036 -1.083 -26.887 1.00 56.00 88 ASP A O 1
ATOM 669 N N . PRO A 1 89 ? 18.719 -2.535 -27.093 1.00 53.91 89 PRO A N 1
ATOM 670 C CA . PRO A 1 89 ? 19.736 -1.675 -26.459 1.00 53.91 89 PRO A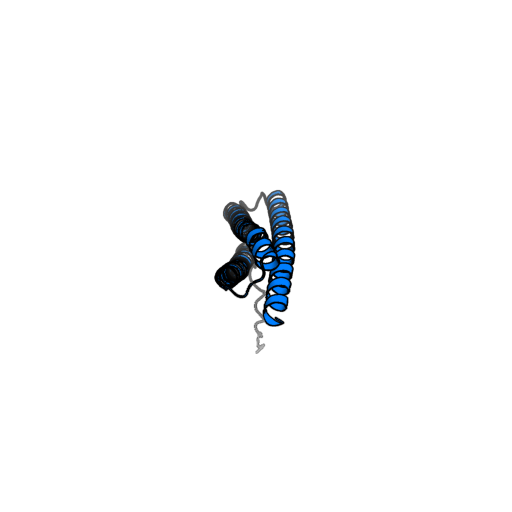 CA 1
ATOM 671 C C . PRO A 1 89 ? 19.926 -0.283 -27.104 1.00 53.91 89 PRO A C 1
ATOM 673 O O . PRO A 1 89 ? 20.756 0.514 -26.657 1.00 53.91 89 PRO A O 1
ATOM 676 N N . LYS A 1 90 ? 19.177 0.033 -28.167 1.00 53.16 90 LYS A N 1
ATOM 677 C CA . LYS A 1 90 ? 19.194 1.309 -28.894 1.00 53.16 90 LYS A CA 1
ATOM 678 C C . LYS A 1 90 ? 18.135 2.324 -28.432 1.00 53.16 90 LYS A C 1
ATOM 680 O O . LYS A 1 90 ? 18.271 3.489 -28.795 1.00 53.16 90 LYS A O 1
ATOM 685 N N . GLU A 1 91 ? 17.142 1.938 -27.624 1.00 55.66 91 GLU A N 1
ATOM 686 C CA . GLU A 1 91 ? 16.068 2.832 -27.120 1.00 55.66 91 GLU A CA 1
ATOM 687 C C . GLU A 1 91 ? 16.265 3.319 -25.667 1.00 55.66 91 GLU A C 1
ATOM 689 O O . GLU A 1 91 ? 15.385 3.930 -25.055 1.00 55.66 91 GLU A O 1
ATOM 694 N N . THR A 1 92 ? 17.478 3.150 -25.147 1.00 57.31 92 THR A N 1
ATOM 695 C CA . THR A 1 92 ? 17.886 3.386 -23.749 1.00 57.31 92 THR A CA 1
ATOM 696 C C . THR A 1 92 ? 17.545 4.761 -23.157 1.00 57.31 92 THR A C 1
ATOM 698 O O . THR A 1 92 ? 17.388 4.879 -21.944 1.00 57.31 92 THR A O 1
ATOM 701 N N . ALA A 1 93 ? 17.416 5.829 -23.952 1.00 56.31 93 ALA A N 1
ATOM 702 C CA . ALA A 1 93 ? 17.064 7.155 -23.423 1.00 56.31 93 ALA A CA 1
ATOM 703 C C . ALA A 1 93 ? 15.554 7.325 -23.161 1.00 56.31 93 ALA A C 1
ATOM 705 O O . ALA A 1 93 ? 15.175 7.930 -22.159 1.00 56.31 93 ALA A O 1
ATOM 706 N N . ALA A 1 94 ? 14.700 6.790 -24.041 1.00 57.56 94 ALA A N 1
ATOM 707 C CA . ALA A 1 94 ? 13.247 6.828 -23.869 1.00 57.56 94 ALA A CA 1
ATOM 708 C C . ALA A 1 94 ? 12.798 5.821 -22.801 1.00 57.56 94 ALA A C 1
ATOM 710 O O . ALA A 1 94 ? 11.954 6.152 -21.968 1.00 57.56 94 ALA A O 1
ATOM 711 N N . SER A 1 95 ? 13.441 4.649 -22.766 1.00 62.12 95 SER A N 1
ATOM 712 C CA . SER A 1 95 ? 13.186 3.633 -21.745 1.00 62.12 95 SER A CA 1
ATOM 713 C C . SER A 1 95 ? 13.593 4.097 -20.343 1.00 62.12 95 SER A C 1
ATOM 715 O O . SER A 1 95 ? 12.817 3.975 -19.399 1.00 62.12 95 SER A O 1
ATOM 717 N N . ASN A 1 96 ? 14.744 4.771 -20.199 1.00 64.38 96 ASN A N 1
ATOM 718 C CA . ASN A 1 96 ? 15.140 5.364 -18.915 1.00 64.38 96 ASN A CA 1
ATOM 719 C C . ASN A 1 96 ? 14.151 6.425 -18.413 1.00 64.38 96 ASN A C 1
ATOM 721 O O . ASN A 1 96 ? 13.925 6.524 -17.208 1.00 64.38 96 ASN A O 1
ATOM 725 N N . GLN A 1 97 ? 13.564 7.227 -19.307 1.00 69.69 97 GLN A N 1
ATOM 726 C CA . GLN A 1 97 ? 12.563 8.217 -18.912 1.00 69.69 97 GLN A CA 1
ATOM 727 C C . GLN A 1 97 ? 11.269 7.533 -18.449 1.00 69.69 97 GLN A C 1
ATOM 729 O O . GLN A 1 97 ? 1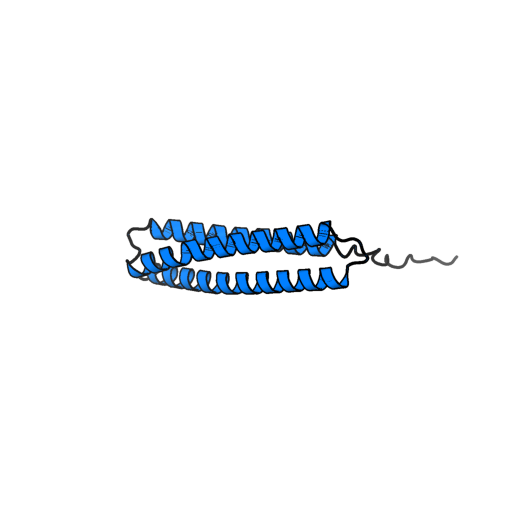0.790 7.843 -17.364 1.00 69.69 97 GLN A O 1
ATOM 734 N N . ALA A 1 98 ? 10.761 6.556 -19.210 1.00 67.62 98 ALA A N 1
ATOM 735 C CA . ALA A 1 98 ? 9.587 5.769 -18.827 1.00 67.62 98 ALA A CA 1
ATOM 736 C C . ALA A 1 98 ? 9.794 5.048 -17.484 1.00 67.62 98 ALA A C 1
ATOM 738 O O . ALA A 1 98 ? 8.937 5.101 -16.607 1.00 67.62 98 ALA A O 1
ATOM 739 N N . TYR A 1 99 ? 10.975 4.467 -17.278 1.00 68.69 99 TYR A N 1
ATOM 740 C CA . TYR A 1 99 ? 11.372 3.848 -16.018 1.00 68.69 99 TYR A CA 1
ATOM 741 C C . TYR A 1 99 ? 11.361 4.840 -14.842 1.00 68.69 99 TYR A C 1
ATOM 743 O O . TYR A 1 99 ? 10.833 4.535 -13.771 1.00 68.69 99 TYR A O 1
ATOM 751 N N . MET A 1 100 ? 11.903 6.048 -15.032 1.00 70.88 100 MET A N 1
ATOM 752 C CA . MET A 1 100 ? 11.881 7.101 -14.010 1.00 70.88 100 MET A CA 1
ATOM 753 C C . MET A 1 100 ? 10.461 7.593 -13.709 1.00 70.88 100 MET A C 1
ATOM 755 O O . MET A 1 100 ? 10.127 7.816 -12.545 1.00 70.88 100 MET A O 1
ATOM 759 N N . ASP A 1 101 ? 9.608 7.730 -14.724 1.00 76.81 101 ASP A N 1
ATOM 760 C CA . ASP A 1 101 ? 8.193 8.068 -14.553 1.00 76.81 101 ASP A CA 1
ATOM 761 C C . ASP A 1 101 ? 7.445 6.984 -13.757 1.00 76.81 101 ASP A C 1
ATOM 763 O O . ASP A 1 101 ? 6.676 7.300 -12.845 1.00 76.81 101 ASP A O 1
ATOM 767 N N . THR A 1 102 ? 7.725 5.706 -14.017 1.00 71.56 102 THR A N 1
ATOM 768 C CA . THR A 1 102 ? 7.152 4.585 -13.258 1.00 71.56 102 THR A CA 1
ATOM 769 C C . THR A 1 102 ? 7.645 4.553 -11.813 1.00 71.56 102 THR A C 1
ATOM 771 O O . THR A 1 102 ? 6.841 4.355 -10.901 1.00 71.56 102 THR A O 1
ATOM 774 N N . LEU A 1 103 ? 8.929 4.835 -11.565 1.00 71.25 103 LEU A N 1
ATOM 775 C CA . LEU A 1 103 ? 9.460 4.982 -10.205 1.00 71.25 103 LEU A CA 1
ATOM 776 C C . LEU A 1 103 ? 8.833 6.159 -9.449 1.00 71.25 103 LEU A C 1
ATOM 778 O O . LEU A 1 103 ? 8.560 6.038 -8.251 1.00 71.25 103 LEU A O 1
ATOM 782 N N . ASN A 1 104 ? 8.583 7.283 -10.122 1.00 78.50 104 ASN A N 1
ATOM 783 C CA . ASN A 1 104 ? 7.908 8.429 -9.514 1.00 78.50 104 ASN A CA 1
ATOM 784 C C . ASN A 1 104 ? 6.467 8.077 -9.133 1.00 78.50 104 ASN A C 1
ATOM 786 O O . ASN A 1 104 ? 6.105 8.229 -7.966 1.00 78.50 104 ASN A O 1
ATOM 790 N N . LYS A 1 105 ? 5.688 7.498 -10.061 1.00 77.19 105 LYS A N 1
ATOM 791 C CA . LYS A 1 105 ? 4.322 7.019 -9.781 1.00 77.19 105 LYS A CA 1
ATOM 792 C C . LYS A 1 105 ? 4.304 6.022 -8.629 1.00 77.19 105 LYS A C 1
ATOM 794 O O . LYS A 1 105 ? 3.466 6.124 -7.736 1.00 77.19 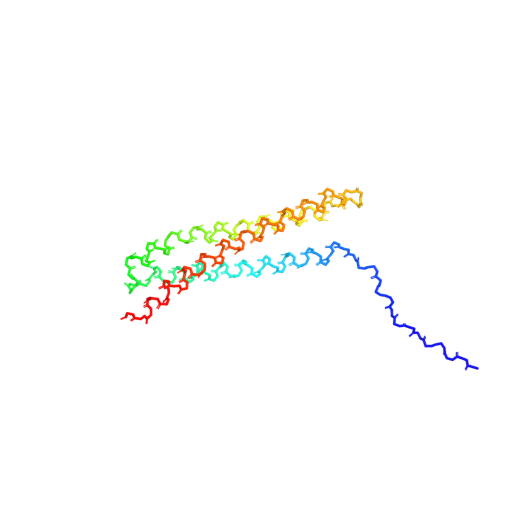105 LYS A O 1
ATOM 799 N N . PHE A 1 106 ? 5.237 5.073 -8.625 1.00 73.00 106 PHE A N 1
ATOM 800 C CA . PHE A 1 106 ? 5.390 4.100 -7.549 1.00 73.00 106 PHE A CA 1
ATOM 801 C C . PHE A 1 106 ? 5.657 4.793 -6.209 1.00 73.00 106 PHE A C 1
ATOM 803 O O . PHE A 1 106 ? 4.990 4.502 -5.221 1.00 73.00 106 PHE A O 1
ATOM 810 N N . THR A 1 107 ? 6.577 5.758 -6.179 1.00 76.62 107 THR A N 1
ATOM 811 C CA . THR A 1 107 ? 6.906 6.521 -4.968 1.00 76.62 107 THR A CA 1
ATOM 812 C C . THR A 1 107 ? 5.705 7.313 -4.451 1.00 76.62 107 THR A C 1
ATOM 814 O O . THR A 1 107 ? 5.439 7.295 -3.250 1.00 76.62 107 THR A O 1
ATOM 817 N N . GLU A 1 108 ? 4.950 7.976 -5.329 1.00 82.06 108 GLU A N 1
ATOM 818 C CA . GLU A 1 108 ? 3.722 8.694 -4.960 1.00 82.06 108 GLU A CA 1
ATOM 819 C C . GLU A 1 108 ? 2.663 7.743 -4.384 1.00 82.06 108 GLU A C 1
ATOM 821 O O . GLU A 1 108 ? 2.129 7.990 -3.304 1.00 82.06 108 GLU A O 1
ATOM 826 N N . THR A 1 109 ? 2.437 6.610 -5.050 1.00 78.88 109 THR A N 1
ATOM 827 C CA . THR A 1 109 ? 1.500 5.551 -4.629 1.00 78.88 109 THR A CA 1
ATOM 828 C C . THR A 1 109 ? 1.872 5.004 -3.243 1.00 78.88 109 THR A C 1
ATOM 830 O O . THR A 1 109 ? 1.020 4.843 -2.369 1.00 78.88 109 THR A O 1
ATOM 833 N N . VAL A 1 110 ? 3.168 4.797 -2.988 1.00 75.19 110 VAL A N 1
ATOM 834 C CA . VAL A 1 110 ? 3.694 4.380 -1.680 1.00 75.19 110 VAL A CA 1
ATOM 835 C C . VAL A 1 110 ? 3.494 5.454 -0.608 1.00 75.19 110 VAL A C 1
ATOM 837 O O . VAL A 1 110 ? 3.139 5.125 0.521 1.00 75.19 110 VAL A O 1
ATOM 840 N N . GLN A 1 111 ? 3.697 6.735 -0.925 1.00 80.94 111 GLN A N 1
ATOM 841 C CA . GLN A 1 111 ? 3.453 7.823 0.029 1.00 80.94 111 GLN A CA 1
ATOM 842 C C . GLN A 1 111 ? 1.967 7.969 0.373 1.00 80.94 111 GLN A C 1
ATOM 844 O O . GLN A 1 111 ? 1.623 8.292 1.511 1.00 80.94 111 GLN A O 1
ATOM 849 N N . GLU A 1 112 ? 1.071 7.754 -0.590 1.00 83.56 112 GLU A N 1
ATOM 850 C CA . GLU A 1 112 ? -0.369 7.709 -0.327 1.00 83.56 112 GLU A CA 1
ATOM 851 C C . GLU A 1 112 ? -0.739 6.513 0.552 1.00 83.56 112 GLU A C 1
ATOM 853 O O . GLU A 1 112 ? -1.473 6.676 1.530 1.00 83.56 112 GLU A O 1
ATOM 858 N N . LEU A 1 113 ? -0.175 5.337 0.266 1.00 81.12 113 LEU A N 1
ATOM 859 C CA . LEU A 1 113 ? -0.329 4.153 1.105 1.00 81.12 113 LEU A CA 1
ATOM 860 C C . LEU A 1 113 ? 0.124 4.425 2.546 1.00 81.12 113 LEU A C 1
ATOM 862 O O . LEU A 1 113 ? -0.631 4.144 3.472 1.00 81.12 113 LEU A O 1
ATOM 866 N N . ASP A 1 114 ? 1.302 5.019 2.746 1.00 82.06 114 ASP A N 1
ATOM 867 C CA . ASP A 1 114 ? 1.837 5.346 4.074 1.00 82.06 114 ASP A CA 1
ATOM 868 C C . ASP A 1 114 ? 0.877 6.239 4.882 1.00 82.06 114 ASP A C 1
ATOM 870 O O . ASP A 1 114 ? 0.571 5.947 6.040 1.00 82.06 114 ASP A O 1
ATOM 874 N N . LYS A 1 115 ? 0.273 7.251 4.242 1.00 84.88 115 LYS A N 1
ATOM 875 C CA . LYS A 1 115 ? -0.762 8.090 4.875 1.00 84.88 115 LYS A CA 1
ATOM 876 C C . LYS A 1 115 ? -1.975 7.269 5.316 1.00 84.88 115 LYS A C 1
ATOM 878 O O . LYS A 1 115 ? -2.488 7.479 6.416 1.00 84.88 115 LYS A O 1
ATOM 883 N N . HIS A 1 116 ? -2.444 6.338 4.485 1.00 81.00 116 HIS A N 1
ATOM 884 C CA . HIS A 1 116 ? -3.574 5.472 4.833 1.00 81.00 116 HIS A CA 1
ATOM 885 C C . HIS A 1 116 ? -3.235 4.495 5.966 1.00 81.00 116 HIS A C 1
ATOM 887 O O . HIS A 1 116 ? -4.064 4.269 6.849 1.00 81.00 116 HIS A O 1
ATOM 893 N N . LEU A 1 117 ? -2.009 3.967 5.991 1.00 80.94 117 LEU A N 1
ATOM 894 C CA . LEU A 1 117 ? -1.512 3.117 7.075 1.00 80.94 117 LEU A CA 1
ATOM 895 C C . LEU A 1 117 ? -1.360 3.885 8.393 1.00 80.94 117 LEU A C 1
ATOM 897 O O . LEU A 1 117 ? -1.612 3.327 9.464 1.00 80.94 117 LEU A O 1
ATOM 901 N N . MET A 1 118 ? -1.002 5.169 8.334 1.00 85.00 118 MET A N 1
ATOM 902 C CA . MET A 1 118 ? -0.949 6.025 9.518 1.00 85.00 118 MET A CA 1
ATOM 903 C C . MET A 1 118 ? -2.345 6.207 10.126 1.00 85.00 118 MET A C 1
ATOM 905 O O . MET A 1 118 ? -2.515 5.982 11.323 1.00 85.00 118 MET A O 1
ATOM 909 N N . VAL A 1 119 ? -3.360 6.493 9.299 1.00 83.31 119 VAL A N 1
ATOM 910 C CA . VAL A 1 119 ? -4.765 6.575 9.747 1.00 83.31 119 VAL A CA 1
ATOM 911 C C . VAL A 1 119 ? -5.221 5.251 10.361 1.00 83.31 119 VAL A C 1
ATOM 913 O O . VAL A 1 119 ? -5.803 5.245 11.446 1.00 83.31 119 VAL A O 1
ATOM 916 N N . LEU A 1 120 ? -4.909 4.117 9.721 1.00 81.31 120 LEU A N 1
ATOM 917 C CA . LEU A 1 120 ? -5.188 2.792 10.282 1.00 81.31 120 LEU A CA 1
ATOM 918 C C . LEU A 1 120 ? -4.563 2.641 11.674 1.00 81.31 120 LEU A C 1
ATOM 920 O O . LEU A 1 120 ? -5.244 2.248 12.619 1.00 81.31 120 LEU A O 1
ATOM 924 N N . THR A 1 121 ? -3.288 2.996 11.815 1.00 83.44 121 THR A N 1
ATOM 925 C CA . THR A 1 121 ? -2.563 2.918 13.089 1.00 83.44 121 THR A CA 1
ATOM 926 C C . THR A 1 121 ? -3.218 3.786 14.165 1.00 83.44 121 THR A C 1
ATOM 928 O O . THR A 1 121 ? -3.376 3.334 15.298 1.00 83.44 121 THR A O 1
ATOM 931 N N . GLU A 1 122 ? -3.662 4.999 13.828 1.00 84.94 122 GLU A N 1
ATOM 932 C CA . GLU A 1 122 ? -4.358 5.897 14.757 1.00 84.94 122 GLU A CA 1
ATOM 933 C C . GLU A 1 122 ? -5.734 5.374 15.181 1.00 84.94 122 GLU A C 1
ATOM 935 O O . GLU A 1 122 ? -6.122 5.524 16.342 1.00 84.94 122 GLU A O 1
ATOM 940 N N . VAL A 1 123 ? -6.492 4.769 14.263 1.00 80.94 123 VAL A N 1
ATOM 941 C CA . VAL A 1 123 ? -7.789 4.149 14.581 1.00 80.94 123 VAL A CA 1
ATOM 942 C C . VAL A 1 123 ? -7.587 2.942 15.498 1.00 80.94 123 VAL A C 1
ATOM 944 O O . VAL A 1 123 ? -8.258 2.820 16.524 1.00 80.94 123 VAL A O 1
ATOM 947 N N . VAL A 1 124 ? -6.602 2.096 15.187 1.00 78.00 124 VAL A N 1
ATOM 948 C CA . VAL A 1 124 ? -6.248 0.926 15.999 1.00 78.00 124 VAL A CA 1
ATOM 949 C C . VAL A 1 124 ? -5.770 1.336 17.392 1.00 78.00 124 VAL A C 1
ATOM 951 O O . VAL A 1 124 ? -6.218 0.766 18.388 1.00 78.00 124 VAL A O 1
ATOM 954 N N . ALA A 1 125 ? -4.902 2.344 17.494 1.00 80.44 125 ALA A N 1
ATOM 955 C CA . ALA A 1 125 ? -4.419 2.843 18.777 1.00 80.44 125 ALA A CA 1
ATOM 956 C C . ALA A 1 125 ? -5.572 3.357 19.651 1.00 80.44 125 ALA A C 1
ATOM 958 O O . ALA A 1 125 ? -5.648 2.984 20.820 1.00 80.44 125 ALA A O 1
ATOM 959 N N . ARG A 1 126 ? -6.504 4.129 19.070 1.00 74.75 126 ARG A N 1
ATOM 960 C CA . ARG A 1 126 ? -7.695 4.633 19.772 1.00 74.75 126 ARG A CA 1
ATOM 961 C C . ARG A 1 126 ? -8.569 3.498 20.305 1.00 74.75 126 ARG A C 1
ATOM 963 O O . ARG A 1 126 ? -8.949 3.540 21.472 1.00 74.75 126 ARG A O 1
ATOM 970 N N . SER A 1 127 ? -8.807 2.463 19.498 1.00 68.25 127 SER A N 1
ATOM 971 C CA . SER A 1 127 ? -9.657 1.321 19.874 1.00 68.25 127 SER A CA 1
ATOM 972 C C . SER A 1 127 ? -9.110 0.457 21.021 1.00 68.25 127 SER A C 1
ATOM 974 O O . SER A 1 127 ? -9.875 -0.241 21.667 1.00 68.25 127 SER A O 1
ATOM 976 N N . ARG A 1 128 ? -7.802 0.517 21.317 1.00 62.72 128 ARG A N 1
ATOM 977 C CA . ARG A 1 128 ? -7.179 -0.209 22.446 1.00 62.72 128 ARG A CA 1
ATOM 978 C C . ARG A 1 128 ? -7.210 0.546 23.779 1.00 62.72 128 ARG A C 1
ATOM 980 O O . ARG A 1 128 ? -6.798 -0.009 24.794 1.00 62.72 128 ARG A O 1
ATOM 987 N N . THR A 1 129 ? -7.595 1.818 23.763 1.00 58.81 129 THR A N 1
ATOM 988 C CA . THR A 1 129 ? -7.601 2.701 24.945 1.00 58.81 129 THR A CA 1
ATOM 989 C C . THR A 1 129 ? -8.972 2.846 25.602 1.00 58.81 129 THR A C 1
ATOM 991 O O . THR A 1 129 ? -9.061 3.494 26.645 1.00 58.81 129 THR A O 1
ATOM 994 N N . VAL A 1 130 ? -10.013 2.278 24.989 1.00 46.19 130 VAL A N 1
ATOM 995 C CA . VAL A 1 130 ? -11.399 2.246 25.484 1.00 46.19 130 VAL A CA 1
ATOM 996 C C . VAL A 1 130 ? -11.641 0.922 26.198 1.00 46.19 130 VAL A C 1
ATOM 998 O O . VAL A 1 130 ? -12.319 0.952 27.249 1.00 46.19 130 VAL A O 1
#